Protein AF-S4PTJ9-F1 (afdb_monomer_lite)

pLDDT: mean 80.61, std 10.92, range [49.22, 96.06]

Secondary structure (DSSP, 8-state):
-TT--S-GGGHHHHHHHHHHHHHHHHHHHHHHHHHSPPPGGGS-SS--GGGHHHHHHHHHHHT--HHHHHHHHHHSS-GGGTSSTT-HHHHHHHHHHHHHHHHHHHHHHHHGGG-

InterPro domains:
  IPR013057 Amino acid transporter, transmembrane domain [PF01490] (1-115)

Sequence (115 aa):
PLTQITKLKYLVPFSALANFVWLTSICISIYYCLRDPPPASSRNYATSISGLPTFISTSLFAMEGIGVVMPIENEMTKPHQFLGCPGVLNIAMSAVVALYAFVGFCGYLSFGENV

Foldseek 3Di:
DVPDDPCCVVVVVVVVVVVVVVVVVLVVLLVVLPVDFDPPVVADPDDDPVCVVVVVVVVVVQLPDVVVLVVVLVPDPCSVQCPDVVRPVVVVSVVVVVSCVSSVVSVCRRCNPPD

Organism: NCBI:txid116150

Radius of gyration: 18.74 Å; chains: 1; bounding box: 46×39×46 Å

Structure (mmCIF, N/CA/C/O backbone):
data_AF-S4PTJ9-F1
#
_entry.id   AF-S4PTJ9-F1
#
loop_
_ato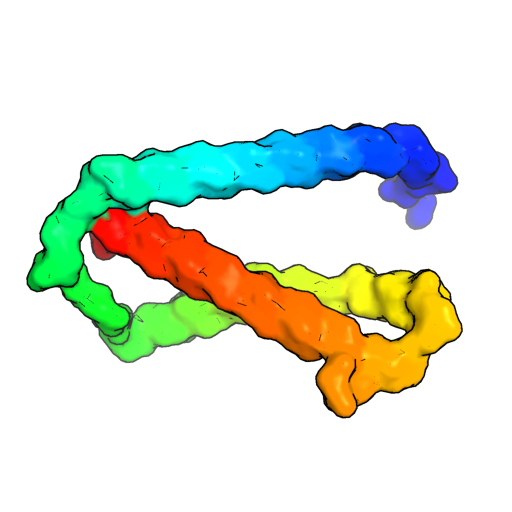m_site.group_PDB
_atom_site.id
_atom_site.type_symbol
_atom_site.label_atom_id
_atom_site.label_alt_id
_atom_site.label_comp_id
_atom_site.label_asym_id
_atom_site.label_entity_id
_atom_site.label_seq_id
_atom_site.pdbx_PDB_ins_code
_atom_site.Cartn_x
_atom_site.Cartn_y
_atom_site.Cartn_z
_atom_site.occupancy
_atom_site.B_iso_or_equiv
_atom_site.auth_seq_id
_atom_site.auth_comp_id
_atom_site.auth_asym_id
_atom_site.auth_atom_id
_atom_site.pdbx_PDB_model_num
ATOM 1 N N . PRO A 1 1 ? -11.268 25.504 19.557 1.00 49.22 1 PRO A N 1
ATOM 2 C CA . PRO A 1 1 ? -12.361 24.503 19.434 1.00 49.22 1 PRO A CA 1
ATOM 3 C C . PRO A 1 1 ? -13.520 24.883 18.470 1.00 49.22 1 PRO A C 1
ATOM 5 O O . PRO A 1 1 ? -14.562 24.244 18.517 1.00 49.22 1 PRO A O 1
ATOM 8 N N . LEU A 1 2 ? -13.350 25.863 17.564 1.00 51.19 2 LEU A N 1
ATOM 9 C CA . LEU A 1 2 ? -14.415 26.376 16.673 1.00 51.19 2 LEU A CA 1
ATOM 10 C C . LEU A 1 2 ? -14.545 25.654 15.313 1.00 51.19 2 LEU A C 1
ATOM 12 O O . LEU A 1 2 ? -15.415 25.998 14.523 1.00 51.19 2 LEU A O 1
ATOM 16 N N . THR A 1 3 ? -13.718 24.644 15.038 1.00 57.06 3 THR A N 1
ATOM 17 C CA . THR A 1 3 ? -13.687 23.905 13.758 1.00 57.06 3 THR A CA 1
ATOM 18 C C . THR A 1 3 ? -13.806 22.391 13.942 1.00 57.06 3 THR A C 1
ATOM 20 O O . THR A 1 3 ? -13.336 21.621 13.112 1.00 57.06 3 THR A O 1
ATOM 23 N N . GLN A 1 4 ? -14.424 21.927 15.030 1.00 65.38 4 GLN A N 1
ATOM 24 C CA . GLN A 1 4 ? -14.670 20.499 15.229 1.00 65.38 4 GLN A CA 1
ATOM 25 C C . GLN A 1 4 ? -16.135 20.199 14.911 1.00 65.38 4 GLN A C 1
ATOM 27 O O . GLN A 1 4 ? -17.041 20.654 15.607 1.00 65.38 4 GLN A O 1
ATOM 32 N N . ILE A 1 5 ? -16.371 19.466 13.821 1.00 63.09 5 ILE A N 1
ATOM 33 C CA . ILE A 1 5 ? -17.712 19.042 13.405 1.00 63.09 5 ILE A CA 1
ATOM 34 C C . ILE A 1 5 ? -18.299 18.162 14.518 1.00 63.09 5 ILE A C 1
ATOM 36 O O . ILE A 1 5 ? -17.853 17.042 14.746 1.00 63.09 5 ILE A O 1
ATOM 40 N N . THR A 1 6 ? -19.311 18.668 15.222 1.00 62.84 6 THR A N 1
ATOM 41 C CA . THR A 1 6 ? -19.924 18.011 16.394 1.00 62.84 6 THR A CA 1
ATOM 42 C C . THR A 1 6 ? -20.927 16.913 16.025 1.00 62.84 6 THR A C 1
ATOM 44 O O . THR A 1 6 ? -21.331 16.120 16.876 1.00 62.84 6 THR A O 1
ATOM 47 N N . LYS A 1 7 ? -21.342 16.835 14.754 1.00 61.53 7 LYS A N 1
ATOM 48 C CA . LYS A 1 7 ? -22.293 15.838 14.237 1.00 61.53 7 LYS A CA 1
ATOM 49 C C . LYS A 1 7 ? -21.650 14.965 13.157 1.00 61.53 7 LYS A C 1
ATOM 51 O O . LYS A 1 7 ? -21.999 15.041 11.985 1.00 61.53 7 LYS A O 1
ATOM 56 N N . LEU A 1 8 ? -20.755 14.074 13.582 1.00 67.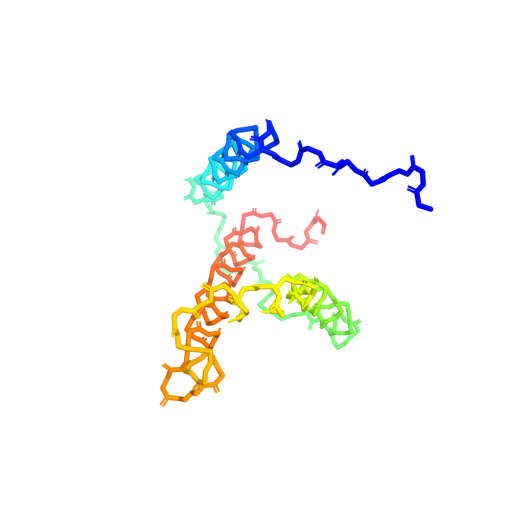19 8 LEU A N 1
ATOM 57 C CA . LEU A 1 8 ? -20.102 13.068 12.727 1.00 67.19 8 LEU A CA 1
ATOM 58 C C . LEU A 1 8 ? -21.082 12.078 12.069 1.00 67.19 8 LEU A C 1
ATOM 60 O O . LEU A 1 8 ? -20.759 11.488 11.046 1.00 67.19 8 LEU A O 1
ATOM 64 N N . LYS A 1 9 ? -22.305 11.920 12.601 1.00 68.88 9 LYS A N 1
ATOM 65 C CA . LYS A 1 9 ? -23.288 10.936 12.108 1.00 68.88 9 LYS A CA 1
ATOM 66 C C . LYS A 1 9 ? -23.683 11.136 10.637 1.00 68.88 9 LYS A C 1
ATOM 68 O O . LYS A 1 9 ? -23.917 10.154 9.944 1.00 68.88 9 LYS A O 1
ATOM 73 N N . TYR A 1 10 ? -23.719 12.378 10.151 1.00 76.38 10 TYR A N 1
ATOM 74 C CA . TYR A 1 10 ? -23.994 12.668 8.735 1.00 76.38 10 TYR A CA 1
ATOM 75 C C . TYR A 1 10 ? -22.772 12.452 7.830 1.00 76.38 10 TYR A C 1
ATOM 77 O O . TYR A 1 10 ? -22.932 12.238 6.633 1.00 76.38 10 TYR A O 1
ATOM 85 N N . LEU A 1 11 ? -21.561 12.458 8.396 1.00 80.31 11 LEU A N 1
ATOM 86 C CA . LEU A 1 11 ? -20.321 12.217 7.659 1.00 80.31 11 LEU A CA 1
ATOM 87 C C . LEU A 1 11 ? -20.052 10.724 7.452 1.00 80.31 11 LEU A C 1
ATOM 89 O O . LEU A 1 11 ? -19.357 10.379 6.508 1.00 80.31 11 LEU A O 1
ATOM 93 N N . VAL A 1 12 ? -20.615 9.837 8.280 1.00 84.75 12 VAL A N 1
ATOM 94 C CA . VAL A 1 12 ? -20.436 8.378 8.150 1.00 84.75 12 VAL A CA 1
ATOM 95 C C . VAL A 1 12 ? -20.836 7.842 6.764 1.00 84.75 12 VAL A C 1
ATOM 97 O O . VAL A 1 12 ? -19.987 7.218 6.127 1.00 84.75 12 VAL A O 1
ATOM 100 N N . PRO A 1 13 ? -22.057 8.078 6.234 1.00 87.00 13 PRO A N 1
ATOM 101 C CA . PRO A 1 13 ? -22.428 7.565 4.911 1.00 87.00 13 PRO A CA 1
ATOM 102 C C . PRO A 1 13 ? -21.608 8.204 3.782 1.00 87.00 13 PRO A C 1
ATOM 104 O O . PRO A 1 13 ? -21.269 7.535 2.808 1.00 87.00 13 PRO A O 1
ATOM 107 N N . PHE A 1 14 ? -21.237 9.478 3.930 1.00 90.12 14 PHE A N 1
ATOM 108 C CA . PHE A 1 14 ? -20.374 10.170 2.973 1.00 90.12 14 PHE A CA 1
ATOM 109 C C . PHE A 1 14 ? -18.947 9.599 2.970 1.00 90.12 14 PHE A C 1
ATOM 111 O O . PHE A 1 14 ? -18.378 9.357 1.911 1.00 90.12 14 PHE A O 1
ATOM 118 N N . SER A 1 15 ? -18.387 9.318 4.148 1.00 88.88 15 SER A N 1
ATOM 119 C CA . SER A 1 15 ? -17.078 8.683 4.310 1.00 88.88 15 SER A CA 1
ATOM 120 C C . SER A 1 15 ? -17.077 7.258 3.765 1.00 88.88 15 SER A C 1
ATOM 122 O O . SER A 1 15 ? -16.136 6.875 3.075 1.00 88.88 15 SER A O 1
ATOM 124 N N . ALA A 1 16 ? -18.141 6.485 4.001 1.00 90.12 16 ALA A N 1
ATOM 125 C CA . ALA A 1 16 ? -18.287 5.160 3.409 1.00 90.12 16 ALA A CA 1
ATOM 126 C C . ALA A 1 16 ? -18.251 5.238 1.874 1.00 90.12 16 ALA A C 1
ATOM 128 O O . ALA A 1 16 ? -17.465 4.528 1.248 1.00 90.12 16 ALA A O 1
ATOM 129 N N . LEU A 1 17 ? -19.020 6.153 1.271 1.00 94.62 17 LEU A N 1
ATOM 130 C CA . LEU A 1 17 ? -19.001 6.376 -0.177 1.00 94.62 17 LEU A CA 1
ATOM 131 C C . LEU A 1 17 ? -17.609 6.791 -0.679 1.00 94.62 17 LEU A C 1
ATOM 133 O O . LEU A 1 17 ? -17.126 6.236 -1.663 1.00 94.62 17 LEU A O 1
ATOM 137 N N . ALA A 1 18 ? -16.947 7.724 0.006 1.00 92.75 18 ALA A N 1
ATOM 138 C CA . ALA A 1 18 ? -15.602 8.165 -0.351 1.00 92.75 18 ALA A CA 1
ATOM 139 C C . ALA A 1 18 ? -14.592 7.005 -0.321 1.00 92.75 18 ALA A C 1
ATOM 141 O O . ALA A 1 18 ? -13.814 6.851 -1.261 1.00 92.75 18 ALA A O 1
ATOM 142 N N . ASN A 1 19 ? -14.655 6.144 0.700 1.00 92.31 19 ASN A N 1
ATOM 143 C CA . ASN A 1 19 ? -13.816 4.948 0.793 1.00 92.31 19 ASN A CA 1
ATOM 144 C C . ASN A 1 19 ? -14.092 3.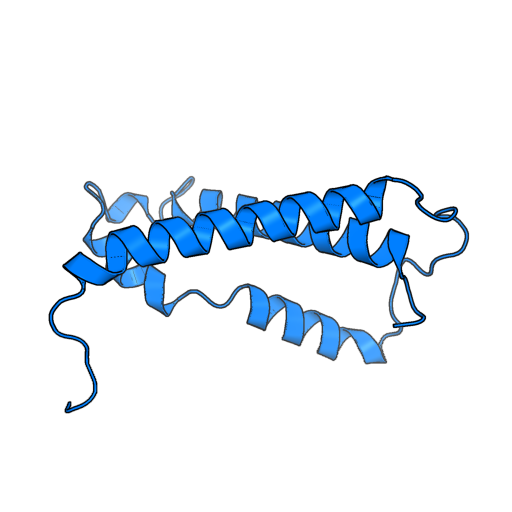957 -0.351 1.00 92.31 19 ASN A C 1
ATOM 146 O O . ASN A 1 19 ? -13.151 3.393 -0.902 1.00 92.31 19 ASN A O 1
ATOM 150 N N . PHE A 1 20 ? -15.352 3.779 -0.764 1.00 95.25 20 PHE A N 1
ATOM 151 C CA . PHE A 1 20 ? -15.693 2.947 -1.927 1.00 95.25 20 PHE A CA 1
ATOM 152 C C . PHE A 1 20 ? -15.125 3.502 -3.236 1.00 95.25 20 PHE A C 1
ATOM 154 O O . PHE A 1 20 ? -14.562 2.750 -4.036 1.00 95.25 20 PHE A O 1
ATOM 161 N N . VAL A 1 21 ? -15.250 4.812 -3.461 1.00 96.06 21 VAL A N 1
ATOM 162 C CA . VAL A 1 21 ? -14.690 5.476 -4.648 1.00 96.06 21 VAL A CA 1
ATOM 163 C C . VAL A 1 21 ? -13.164 5.368 -4.649 1.00 96.06 21 VAL A C 1
ATOM 165 O O . VAL A 1 21 ? -12.574 5.030 -5.674 1.00 96.06 21 VAL A O 1
ATOM 168 N N . TRP A 1 22 ? -12.526 5.583 -3.497 1.00 94.12 22 TRP A N 1
ATOM 169 C CA . TRP A 1 22 ? -11.081 5.438 -3.332 1.00 94.12 22 TRP A CA 1
ATOM 170 C C . TRP A 1 22 ? -10.606 4.008 -3.619 1.00 94.12 22 TRP A C 1
ATOM 172 O O . TRP A 1 22 ? -9.685 3.817 -4.413 1.00 94.12 22 TRP A O 1
ATOM 182 N N . LEU A 1 23 ? -11.286 2.998 -3.067 1.00 92.44 23 LEU A N 1
ATOM 183 C CA . LEU A 1 23 ? -10.970 1.592 -3.324 1.00 92.44 23 LEU A CA 1
ATOM 184 C C . LEU A 1 23 ? -11.125 1.246 -4.812 1.00 92.44 23 LEU A C 1
ATOM 186 O O . LEU A 1 23 ? -10.253 0.610 -5.399 1.00 92.44 23 LEU A O 1
ATOM 190 N N . THR A 1 24 ? -12.199 1.725 -5.445 1.00 94.69 24 THR A N 1
ATOM 191 C CA . THR A 1 24 ? -12.443 1.528 -6.882 1.00 94.69 24 THR A CA 1
ATOM 192 C C . THR A 1 24 ? -11.334 2.159 -7.728 1.00 94.69 24 THR A C 1
ATOM 194 O O . THR A 1 24 ? -10.858 1.539 -8.677 1.00 94.69 24 THR A O 1
ATOM 197 N N . SER A 1 25 ? -10.874 3.359 -7.362 1.00 93.56 25 SER A N 1
ATOM 198 C CA . SER A 1 25 ? -9.752 4.037 -8.025 1.00 93.56 25 SER A CA 1
ATOM 199 C C . SER A 1 25 ? -8.462 3.210 -7.966 1.00 93.56 25 SER A C 1
ATOM 201 O O . SER A 1 25 ? -7.778 3.047 -8.981 1.00 93.56 25 SER A O 1
ATOM 203 N N . ILE A 1 26 ? -8.163 2.614 -6.806 1.00 91.50 26 ILE A N 1
ATOM 204 C CA . ILE A 1 26 ? -7.009 1.719 -6.644 1.00 91.50 26 ILE A CA 1
ATOM 205 C C . ILE A 1 26 ? -7.152 0.493 -7.547 1.00 91.50 26 ILE A C 1
ATOM 207 O O . ILE A 1 26 ? -6.217 0.165 -8.275 1.00 91.50 26 ILE A O 1
ATOM 211 N N . CYS A 1 27 ? -8.320 -0.153 -7.561 1.00 91.31 27 CYS A N 1
ATOM 212 C CA . CYS A 1 27 ? -8.564 -1.317 -8.414 1.00 91.31 27 CYS A CA 1
ATOM 213 C C . CYS A 1 27 ? -8.379 -0.994 -9.904 1.00 91.31 27 CYS A C 1
ATOM 215 O O . CYS A 1 27 ? -7.733 -1.760 -10.618 1.00 91.31 27 CYS A O 1
ATOM 217 N N . ILE A 1 28 ? -8.895 0.148 -10.368 1.00 92.12 28 ILE A N 1
ATOM 218 C CA . ILE A 1 28 ? -8.734 0.597 -11.758 1.00 92.12 28 ILE A CA 1
ATOM 219 C C . ILE A 1 28 ? -7.260 0.895 -12.070 1.00 92.12 28 ILE A C 1
ATOM 221 O O . ILE A 1 28 ? -6.767 0.493 -13.123 1.00 92.12 28 ILE A O 1
ATOM 225 N N . SER A 1 29 ? -6.540 1.554 -11.160 1.00 90.25 29 SER A N 1
ATOM 226 C CA . SER A 1 29 ? -5.112 1.860 -11.338 1.00 90.25 29 SER A CA 1
ATOM 227 C C . SER A 1 29 ? -4.283 0.582 -11.472 1.00 90.25 29 SER A C 1
ATOM 229 O O . SER A 1 29 ? -3.502 0.445 -12.409 1.00 90.25 29 SER A O 1
ATOM 231 N N . ILE A 1 30 ? -4.515 -0.394 -10.588 1.00 88.88 30 ILE A N 1
ATOM 232 C CA . ILE A 1 30 ? -3.869 -1.711 -10.657 1.00 88.88 30 ILE A CA 1
ATOM 233 C C . ILE A 1 30 ? -4.230 -2.421 -11.967 1.00 88.88 30 ILE A C 1
ATOM 235 O O . ILE A 1 30 ? -3.353 -3.001 -12.602 1.00 88.88 30 ILE A O 1
ATOM 239 N N . TYR A 1 31 ? -5.494 -2.361 -12.396 1.00 89.19 31 TYR A N 1
ATOM 240 C CA . TYR A 1 31 ? -5.932 -2.964 -13.655 1.00 89.19 31 TYR A CA 1
ATOM 241 C C . TYR A 1 31 ? -5.157 -2.408 -14.856 1.00 89.19 31 TYR A C 1
ATOM 243 O O . TYR A 1 31 ? -4.681 -3.185 -15.680 1.00 89.19 31 TYR A O 1
ATOM 251 N N . TYR A 1 32 ? -4.973 -1.087 -14.939 1.00 86.06 32 TYR A N 1
ATOM 252 C CA . TYR A 1 32 ? -4.163 -0.483 -16.001 1.00 86.06 32 TYR A CA 1
ATOM 253 C C . TYR A 1 32 ? -2.683 -0.857 -15.897 1.00 86.06 32 TYR A C 1
ATOM 255 O O . TYR A 1 32 ? -2.070 -1.139 -16.923 1.00 86.06 32 TYR A O 1
ATOM 263 N N . CYS A 1 33 ? -2.129 -0.931 -14.684 1.00 83.88 33 CYS A N 1
ATOM 264 C CA . CYS A 1 33 ? -0.749 -1.372 -14.473 1.00 83.88 33 CYS A CA 1
ATOM 265 C C . CYS A 1 33 ? -0.507 -2.823 -14.935 1.00 83.88 33 CYS A C 1
ATOM 267 O O . CYS A 1 33 ? 0.545 -3.150 -15.475 1.00 83.88 33 CYS A O 1
ATOM 269 N N . LEU A 1 34 ? -1.479 -3.716 -14.739 1.00 81.69 34 LEU A N 1
ATOM 270 C CA . LEU A 1 34 ? -1.334 -5.138 -15.074 1.00 81.69 34 LEU A CA 1
ATOM 271 C C . LEU A 1 34 ? -1.700 -5.485 -16.525 1.00 81.69 34 LEU A C 1
ATOM 273 O O . LEU A 1 34 ? -1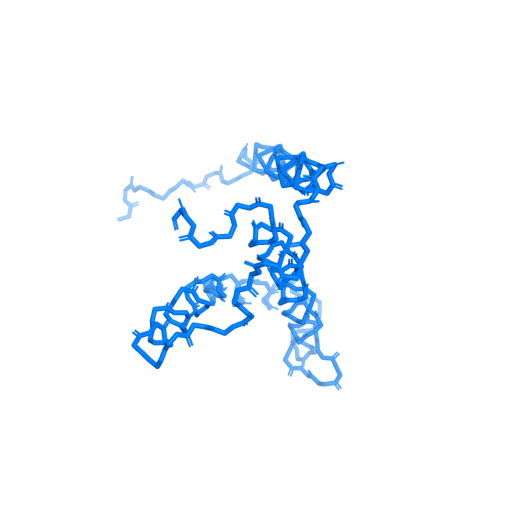.461 -6.615 -16.947 1.00 81.69 34 LEU A O 1
ATOM 277 N N . ARG A 1 35 ? -2.296 -4.555 -17.281 1.00 80.44 35 ARG A N 1
ATOM 278 C CA . ARG A 1 35 ? -2.830 -4.825 -18.624 1.00 80.44 35 ARG A CA 1
ATOM 279 C C . ARG A 1 35 ? -1.748 -4.950 -19.699 1.00 80.44 35 ARG A C 1
ATOM 281 O O . ARG A 1 35 ? -1.837 -5.859 -20.515 1.00 80.44 35 ARG A O 1
ATOM 288 N N . ASP A 1 36 ? -0.740 -4.080 -19.675 1.00 70.50 36 ASP A N 1
ATOM 289 C CA . ASP A 1 36 ? 0.370 -4.069 -20.640 1.00 70.50 36 ASP A CA 1
ATOM 290 C C . ASP A 1 36 ? 1.713 -3.798 -19.926 1.00 70.50 36 ASP A C 1
ATOM 292 O O . ASP A 1 36 ? 2.316 -2.735 -20.108 1.00 70.50 36 ASP A O 1
ATOM 296 N N . PRO A 1 37 ? 2.193 -4.715 -19.060 1.00 67.75 37 PRO A N 1
ATOM 297 C CA . PRO A 1 37 ? 3.445 -4.501 -18.348 1.00 67.75 37 PRO A CA 1
ATOM 298 C C . PRO A 1 37 ? 4.634 -4.577 -19.326 1.00 67.75 37 PRO A C 1
ATOM 300 O O . PRO A 1 37 ? 4.767 -5.568 -20.053 1.00 67.75 37 PRO A O 1
ATOM 303 N N . PRO A 1 38 ? 5.536 -3.576 -19.354 1.00 68.00 38 PRO A N 1
ATOM 304 C CA . PRO A 1 38 ? 6.779 -3.685 -20.108 1.00 68.00 38 PRO A CA 1
ATOM 305 C C . PRO A 1 38 ? 7.650 -4.820 -19.532 1.00 68.00 38 PRO A C 1
ATOM 307 O O . PRO A 1 38 ? 7.508 -5.186 -18.361 1.00 68.00 38 PRO A O 1
ATOM 310 N N . PRO A 1 39 ? 8.563 -5.406 -20.328 1.00 65.94 39 PRO A N 1
ATOM 311 C CA . PRO A 1 39 ? 9.383 -6.531 -19.889 1.00 65.94 39 PRO A CA 1
ATOM 312 C C . PRO A 1 39 ? 10.174 -6.195 -18.614 1.00 65.94 39 PRO A C 1
ATOM 314 O O . PRO A 1 39 ? 11.000 -5.284 -18.593 1.00 65.94 39 PRO A O 1
ATOM 317 N N . ALA A 1 40 ? 9.955 -6.979 -17.551 1.00 62.16 40 ALA A N 1
ATOM 318 C CA . ALA A 1 40 ? 10.571 -6.790 -16.230 1.00 62.16 40 ALA A CA 1
ATOM 319 C C . ALA A 1 40 ? 12.115 -6.826 -16.252 1.00 62.16 40 ALA A C 1
ATOM 321 O O . ALA A 1 40 ? 12.775 -6.356 -15.330 1.00 62.16 40 ALA A O 1
ATOM 322 N N . SER A 1 41 ? 12.714 -7.355 -17.319 1.00 60.50 41 SER A N 1
ATOM 323 C CA . SER A 1 41 ? 14.162 -7.438 -17.517 1.00 60.50 41 SER A CA 1
ATOM 324 C C . SER A 1 41 ? 14.853 -6.093 -17.775 1.00 60.50 41 SER A C 1
ATOM 326 O O . SER A 1 41 ? 16.079 -6.057 -17.761 1.00 60.50 41 SER A O 1
ATOM 328 N N . SER A 1 42 ? 14.119 -4.998 -18.015 1.00 60.03 42 SER A N 1
ATOM 329 C CA . SER A 1 42 ? 14.703 -3.668 -18.273 1.00 60.03 42 SER A CA 1
ATOM 330 C C . SER A 1 42 ? 14.652 -2.706 -17.078 1.00 60.03 42 SER A C 1
ATOM 332 O O . SER A 1 42 ? 14.876 -1.509 -17.263 1.00 60.03 42 SER A O 1
ATOM 334 N N . ARG A 1 43 ? 14.288 -3.173 -15.877 1.00 66.88 43 ARG A N 1
ATOM 335 C CA . ARG A 1 43 ? 14.094 -2.320 -14.692 1.00 66.88 43 ARG A CA 1
ATOM 336 C C . ARG A 1 43 ? 15.135 -2.612 -13.611 1.00 66.88 43 ARG A C 1
ATOM 338 O O . ARG A 1 43 ? 15.440 -3.771 -13.336 1.00 66.88 43 ARG A O 1
ATOM 345 N N . ASN A 1 44 ? 15.651 -1.563 -12.975 1.00 67.31 44 ASN A N 1
ATOM 346 C CA . ASN A 1 44 ? 16.565 -1.691 -11.844 1.00 67.31 44 ASN A CA 1
ATOM 347 C C . ASN A 1 44 ? 15.780 -2.034 -10.573 1.00 67.31 44 ASN A C 1
ATOM 349 O O . ASN A 1 44 ? 15.083 -1.207 -10.000 1.00 67.31 44 ASN A O 1
ATOM 353 N N . TYR A 1 45 ? 15.920 -3.262 -10.084 1.00 66.75 45 TYR A N 1
ATOM 354 C CA . TYR A 1 45 ? 15.216 -3.720 -8.879 1.00 66.75 45 TYR A CA 1
ATOM 355 C C . TYR A 1 45 ? 15.645 -3.010 -7.584 1.00 66.75 45 TYR A C 1
ATOM 357 O O . TYR A 1 45 ? 14.992 -3.174 -6.555 1.00 66.75 45 TYR A O 1
ATOM 365 N N . ALA A 1 46 ? 16.739 -2.243 -7.612 1.00 65.44 46 ALA A N 1
ATOM 366 C CA . ALA A 1 46 ? 17.275 -1.547 -6.452 1.00 65.44 46 ALA A CA 1
ATOM 367 C C . ALA A 1 46 ? 17.644 -0.101 -6.793 1.00 65.44 46 ALA A C 1
ATOM 369 O O . ALA A 1 46 ? 18.339 0.165 -7.772 1.00 65.44 46 ALA A O 1
ATOM 370 N N . THR A 1 47 ? 17.220 0.824 -5.930 1.00 66.56 47 THR A N 1
ATOM 371 C CA . THR A 1 47 ? 17.703 2.206 -5.952 1.00 66.56 47 THR A CA 1
ATOM 372 C C . THR A 1 47 ? 19.166 2.277 -5.507 1.00 66.56 47 THR A C 1
ATOM 374 O O . THR A 1 47 ? 19.631 1.467 -4.703 1.00 66.56 47 THR A O 1
ATOM 377 N N . SER A 1 48 ? 19.887 3.300 -5.971 1.00 74.31 48 SER A N 1
ATOM 378 C CA . SER A 1 48 ? 21.206 3.652 -5.434 1.00 74.31 48 SER A CA 1
ATOM 379 C C . SER A 1 48 ? 21.117 4.019 -3.943 1.00 74.31 48 SER A C 1
ATOM 381 O O . SER A 1 48 ? 20.056 4.432 -3.466 1.00 74.31 48 SER A O 1
ATOM 383 N N . ILE A 1 49 ? 22.234 3.922 -3.207 1.00 76.38 49 ILE A N 1
ATOM 384 C CA . ILE A 1 49 ? 22.333 4.203 -1.756 1.00 76.38 49 ILE A CA 1
ATOM 385 C C . ILE A 1 49 ? 21.732 5.572 -1.391 1.00 76.38 49 ILE A C 1
ATOM 387 O O . ILE A 1 49 ? 21.113 5.721 -0.340 1.00 76.38 49 ILE A O 1
ATOM 391 N N . SER A 1 50 ? 21.839 6.555 -2.289 1.00 78.94 50 SER A N 1
ATOM 392 C CA . SER A 1 50 ? 21.267 7.893 -2.101 1.00 78.94 50 SER A CA 1
ATOM 393 C C . SER A 1 50 ? 19.730 7.938 -2.097 1.00 78.94 50 SER A C 1
ATOM 395 O O . SER A 1 50 ? 19.173 8.912 -1.601 1.00 78.94 50 SER A O 1
ATOM 397 N N . GLY A 1 51 ? 19.036 6.935 -2.645 1.00 80.12 51 GLY A N 1
ATOM 398 C CA . GLY A 1 51 ? 17.567 6.865 -2.678 1.00 80.12 51 GLY A CA 1
ATOM 399 C C . GLY A 1 51 ? 16.947 6.104 -1.502 1.00 80.12 51 GLY A C 1
ATOM 400 O O . GLY A 1 51 ? 15.734 6.167 -1.301 1.00 80.12 51 GLY A O 1
ATOM 401 N N . LEU A 1 52 ? 17.765 5.428 -0.684 1.00 85.44 52 LEU A N 1
ATOM 402 C CA . LEU A 1 52 ? 17.299 4.727 0.518 1.00 85.44 52 LEU A CA 1
ATOM 403 C C . LEU A 1 52 ? 16.616 5.658 1.537 1.00 85.44 52 LEU A C 1
ATOM 405 O O . LEU A 1 52 ? 15.552 5.281 2.032 1.00 85.44 52 LEU A O 1
ATOM 409 N N . PRO A 1 53 ? 17.138 6.867 1.841 1.00 89.94 53 PRO A N 1
ATOM 410 C CA . PRO A 1 53 ? 16.473 7.779 2.772 1.00 89.94 53 PRO A CA 1
ATOM 411 C C . PRO A 1 53 ? 15.069 8.176 2.303 1.00 89.94 53 PRO A C 1
ATOM 413 O O . PRO A 1 53 ? 14.134 8.186 3.102 1.00 89.94 53 PRO A O 1
ATOM 416 N N . THR A 1 54 ? 14.904 8.440 1.004 1.00 87.00 54 THR A N 1
ATOM 417 C CA . THR A 1 54 ? 13.611 8.790 0.403 1.00 87.00 54 THR A CA 1
ATOM 418 C C . THR A 1 54 ? 12.635 7.625 0.496 1.00 87.00 54 THR A C 1
ATOM 420 O O . THR A 1 54 ? 11.519 7.801 0.975 1.00 87.00 54 THR A O 1
ATOM 423 N N . PHE A 1 55 ? 13.071 6.416 0.129 1.00 85.44 55 PHE A N 1
ATOM 424 C CA . PHE A 1 55 ? 12.243 5.216 0.232 1.00 85.44 55 PHE A CA 1
ATOM 425 C C . PHE A 1 55 ? 11.759 4.963 1.667 1.00 85.44 55 PHE A C 1
ATOM 427 O O . PHE A 1 55 ? 10.570 4.715 1.887 1.00 85.44 55 PHE A O 1
ATOM 434 N N . ILE A 1 56 ? 12.659 5.063 2.650 1.00 88.94 56 ILE A N 1
ATOM 435 C CA . ILE A 1 56 ? 12.324 4.860 4.065 1.00 88.94 56 ILE A CA 1
ATOM 436 C C . ILE A 1 56 ? 11.353 5.944 4.545 1.00 88.94 56 ILE A C 1
ATOM 438 O O . ILE A 1 56 ? 10.350 5.620 5.178 1.00 88.94 56 ILE A O 1
ATOM 442 N N . SER A 1 57 ? 11.605 7.214 4.215 1.00 90.81 57 SER A N 1
ATOM 443 C CA . SER A 1 57 ? 10.738 8.329 4.613 1.00 90.81 57 SER A CA 1
ATOM 444 C C . SER A 1 57 ? 9.325 8.192 4.042 1.00 90.81 57 SER A C 1
ATOM 446 O O . SER A 1 57 ? 8.356 8.301 4.793 1.00 90.81 57 SER A O 1
ATOM 448 N N . THR A 1 58 ? 9.192 7.886 2.749 1.00 89.19 58 THR A N 1
ATOM 449 C CA . THR A 1 58 ? 7.886 7.691 2.106 1.00 89.19 58 THR A CA 1
ATOM 450 C C . THR A 1 58 ? 7.157 6.472 2.665 1.00 89.19 58 THR A C 1
ATOM 452 O O . THR A 1 58 ? 5.959 6.547 2.928 1.00 89.19 58 THR A O 1
ATOM 455 N N . SER A 1 59 ? 7.870 5.368 2.901 1.00 88.56 59 SER A N 1
ATOM 456 C CA . SER A 1 59 ? 7.275 4.154 3.469 1.00 88.56 59 SER A CA 1
ATOM 457 C C . SER A 1 59 ? 6.765 4.384 4.894 1.00 88.56 59 SER A C 1
ATOM 459 O O . SER A 1 59 ? 5.655 3.974 5.218 1.00 88.56 59 SER A O 1
ATOM 461 N N . LEU A 1 60 ? 7.538 5.081 5.734 1.00 88.94 60 LEU A N 1
ATOM 462 C CA . LEU A 1 60 ? 7.122 5.437 7.094 1.00 88.94 60 LEU A CA 1
ATOM 463 C C . LEU A 1 60 ? 5.925 6.391 7.092 1.00 88.94 60 LEU A C 1
ATOM 465 O O . LEU A 1 60 ? 4.994 6.193 7.867 1.00 88.94 60 LEU A O 1
ATOM 469 N N . PHE A 1 61 ? 5.921 7.386 6.200 1.00 85.94 61 PHE A N 1
ATOM 470 C CA . PHE A 1 61 ? 4.794 8.307 6.046 1.00 85.94 61 PHE A CA 1
ATOM 471 C C . PHE A 1 61 ? 3.516 7.585 5.598 1.00 85.94 61 PHE A C 1
ATOM 473 O O . PHE A 1 61 ? 2.437 7.859 6.112 1.00 85.94 61 PHE A O 1
ATOM 480 N N . ALA A 1 62 ? 3.624 6.618 4.685 1.00 86.31 62 ALA A N 1
ATOM 481 C CA . ALA A 1 62 ? 2.473 5.843 4.225 1.00 86.31 62 ALA A CA 1
ATOM 482 C C . ALA A 1 62 ? 1.868 4.952 5.329 1.00 86.31 62 ALA A C 1
ATOM 484 O O . ALA A 1 62 ? 0.676 4.649 5.285 1.00 86.31 62 ALA A O 1
ATOM 485 N N . MET A 1 63 ? 2.675 4.532 6.309 1.00 82.44 63 MET A N 1
ATOM 486 C CA . MET A 1 63 ? 2.243 3.713 7.451 1.00 82.44 63 MET A CA 1
ATOM 487 C C . MET A 1 63 ? 1.727 4.540 8.642 1.00 82.44 63 MET A C 1
ATOM 489 O O . MET A 1 63 ? 1.413 3.973 9.690 1.00 82.44 63 MET A O 1
ATOM 493 N N . GLU A 1 64 ? 1.644 5.864 8.516 1.00 78.50 64 GLU A N 1
ATOM 494 C CA . GLU A 1 64 ? 1.192 6.741 9.595 1.00 78.50 64 GLU A CA 1
ATOM 495 C C . GLU A 1 64 ? -0.312 6.532 9.850 1.00 78.50 64 GLU A C 1
ATOM 497 O O . GLU A 1 64 ? -1.161 6.763 8.992 1.00 78.50 64 GLU A O 1
ATOM 502 N N . GLY A 1 65 ? -0.645 6.016 11.035 1.00 70.50 65 GLY A N 1
ATOM 503 C CA . GLY A 1 65 ? -2.023 5.696 11.423 1.00 70.50 65 GLY A CA 1
ATOM 504 C C . GLY A 1 65 ? -2.255 5.723 12.931 1.00 70.50 65 GLY A C 1
ATOM 505 O O . GLY A 1 65 ? -3.317 5.328 13.403 1.00 70.50 65 GLY A O 1
ATOM 506 N N . ILE A 1 66 ? -1.289 6.196 13.724 1.00 71.50 66 ILE A N 1
ATOM 507 C CA . ILE A 1 66 ? -1.358 6.107 15.189 1.00 71.50 66 ILE A CA 1
ATOM 508 C C . ILE A 1 66 ? -2.542 6.887 15.776 1.00 71.50 66 ILE A C 1
ATOM 510 O O . ILE A 1 66 ? -3.112 6.485 16.790 1.00 71.50 66 ILE A O 1
ATOM 514 N N . GLY A 1 67 ? -2.984 7.943 15.085 1.00 77.25 67 GLY A N 1
ATOM 515 C CA . GLY A 1 67 ? -4.159 8.726 15.465 1.00 77.25 67 GLY A CA 1
ATOM 516 C C . GLY A 1 67 ? -5.469 7.930 15.480 1.00 77.25 67 GLY A C 1
ATOM 517 O O . GLY A 1 67 ? -6.391 8.310 16.200 1.00 77.25 67 GLY A O 1
ATOM 518 N N . VAL A 1 68 ? -5.556 6.814 14.743 1.00 81.50 68 VAL A N 1
ATOM 519 C CA . VAL A 1 68 ? -6.752 5.952 14.730 1.00 81.50 68 VAL A CA 1
ATOM 520 C C . VAL A 1 68 ? -6.638 4.743 15.657 1.00 81.50 68 VAL A C 1
ATOM 522 O O . VAL A 1 68 ? -7.651 4.137 15.989 1.00 81.50 68 VAL A O 1
ATOM 525 N N . VAL A 1 69 ? -5.436 4.422 16.137 1.00 83.75 69 VAL A N 1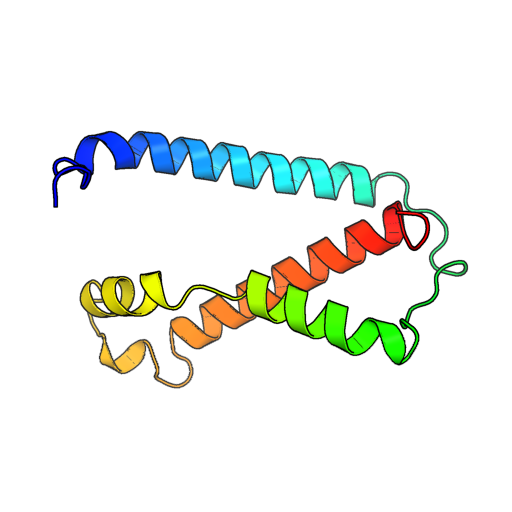
ATOM 526 C CA . VAL A 1 69 ? -5.156 3.226 16.948 1.00 83.75 69 VAL A CA 1
ATOM 527 C C . VAL A 1 69 ? -5.882 3.279 18.295 1.00 83.75 69 VAL A C 1
ATOM 529 O O . VAL A 1 69 ? -6.606 2.346 18.624 1.00 83.75 69 VAL A O 1
ATOM 532 N N . MET A 1 70 ? -5.761 4.386 19.040 1.00 84.62 70 MET A N 1
ATOM 533 C CA . MET A 1 70 ? -6.399 4.531 20.360 1.00 84.62 70 MET A CA 1
ATOM 534 C C . MET A 1 70 ? -7.940 4.519 20.304 1.00 84.62 70 MET A C 1
ATOM 536 O O . MET A 1 70 ? -8.550 3.796 21.091 1.00 84.62 70 MET A O 1
ATOM 540 N N . PRO A 1 71 ? -8.605 5.261 19.392 1.00 83.88 71 PRO A N 1
ATOM 541 C CA . PRO A 1 71 ? -10.054 5.155 19.235 1.00 83.88 71 PRO A CA 1
ATOM 542 C C . PRO A 1 71 ? -10.514 3.745 18.850 1.00 83.88 71 PRO A C 1
ATOM 544 O O . PRO A 1 71 ? -11.511 3.272 19.385 1.00 83.88 71 PRO A O 1
ATOM 547 N N . ILE A 1 72 ? -9.789 3.062 17.954 1.00 84.75 72 ILE A N 1
ATOM 548 C CA . ILE A 1 72 ? -10.127 1.694 17.536 1.00 84.75 72 ILE A CA 1
ATOM 549 C C . ILE A 1 72 ? -9.991 0.721 18.709 1.00 84.75 72 ILE A C 1
ATOM 551 O O . ILE A 1 72 ? -10.890 -0.087 18.928 1.00 84.75 72 ILE A O 1
ATOM 555 N N . GLU A 1 73 ? -8.909 0.817 19.484 1.00 84.81 73 GLU A N 1
ATOM 556 C CA . GLU A 1 73 ? -8.714 -0.004 20.680 1.00 84.81 73 GLU A CA 1
ATOM 557 C C . GLU A 1 73 ? -9.847 0.205 21.696 1.00 84.81 73 GLU A C 1
ATOM 559 O O . GLU A 1 73 ? -10.374 -0.768 22.234 1.00 84.81 73 GLU A O 1
ATOM 564 N N . ASN A 1 74 ? -10.275 1.454 21.910 1.00 86.25 74 ASN A N 1
ATOM 565 C CA . ASN A 1 74 ? -11.348 1.790 22.847 1.00 86.25 74 ASN A CA 1
ATOM 566 C C . ASN A 1 74 ? -12.735 1.269 22.413 1.00 86.25 74 ASN A C 1
ATOM 568 O O . ASN A 1 74 ? -13.571 0.980 23.265 1.00 86.25 74 ASN A O 1
ATOM 572 N N . GLU A 1 75 ? -12.983 1.128 21.109 1.00 86.75 75 GLU A N 1
ATOM 573 C CA . GLU A 1 75 ? -14.240 0.591 20.559 1.00 86.75 75 GLU A CA 1
ATOM 574 C C . GLU A 1 75 ? -14.248 -0.950 20.448 1.00 86.75 75 GLU A C 1
ATOM 576 O O . GLU A 1 75 ? -15.277 -1.557 20.137 1.00 86.75 75 GLU A O 1
ATOM 581 N N . MET A 1 76 ? -13.123 -1.628 20.706 1.00 85.81 76 MET A N 1
ATOM 582 C CA . MET A 1 76 ? -13.061 -3.090 20.671 1.00 85.81 76 MET A CA 1
ATOM 583 C C . MET A 1 76 ? -13.691 -3.728 21.911 1.00 85.81 76 MET A C 1
ATOM 585 O O . MET A 1 76 ? -13.411 -3.363 23.047 1.00 85.81 76 MET A O 1
ATOM 589 N N . THR A 1 77 ? -14.438 -4.818 21.711 1.00 85.38 77 THR A N 1
ATOM 590 C CA . THR A 1 77 ? -14.999 -5.622 22.815 1.00 85.38 77 THR A CA 1
ATOM 591 C C . THR A 1 77 ? -13.920 -6.195 23.749 1.00 85.38 77 THR A C 1
ATOM 593 O O . THR A 1 77 ? -14.189 -6.469 24.917 1.00 85.38 77 THR A O 1
ATOM 596 N N . LYS A 1 78 ? -12.698 -6.414 23.241 1.00 85.12 78 LYS A N 1
ATOM 597 C CA . LYS A 1 78 ? -11.550 -6.964 23.982 1.00 85.12 78 LYS A CA 1
ATOM 598 C C . LYS A 1 78 ? -10.262 -6.184 23.650 1.00 85.12 78 LYS A C 1
ATOM 600 O O . LYS A 1 78 ? -9.467 -6.665 22.841 1.00 85.12 78 LYS A O 1
ATOM 605 N N . PRO A 1 79 ? -10.023 -5.019 24.278 1.00 80.81 79 PRO A N 1
ATOM 606 C CA . PRO A 1 79 ? -8.892 -4.142 23.942 1.00 80.81 79 PRO A CA 1
ATOM 607 C C . PRO A 1 79 ? -7.525 -4.809 24.163 1.00 80.81 79 PRO A C 1
ATOM 609 O O . PRO A 1 79 ? -6.629 -4.677 23.341 1.00 80.81 79 PRO A O 1
ATOM 612 N N . HIS A 1 80 ? -7.385 -5.659 25.188 1.00 80.25 80 HIS A N 1
ATOM 613 C CA . HIS A 1 80 ? -6.139 -6.392 25.470 1.00 80.25 80 HIS A CA 1
ATOM 614 C C . HIS A 1 80 ? -5.667 -7.320 24.331 1.00 80.25 80 HIS A C 1
ATOM 616 O O . HIS A 1 80 ? -4.499 -7.699 24.291 1.00 80.25 80 HIS A O 1
ATOM 622 N N . GLN A 1 81 ? -6.557 -7.711 23.410 1.00 79.81 81 GLN A N 1
ATOM 623 C CA . GLN A 1 81 ? -6.211 -8.545 22.252 1.00 79.81 81 GLN A CA 1
ATOM 624 C C . GLN A 1 81 ? -5.816 -7.721 21.020 1.00 79.81 81 GLN A C 1
ATOM 626 O O . GLN A 1 81 ? -5.379 -8.292 20.022 1.00 79.81 81 GLN A O 1
ATOM 631 N N . PHE A 1 82 ? -5.948 -6.395 21.066 1.00 80.06 82 PHE A N 1
ATOM 632 C CA . PHE A 1 82 ? -5.590 -5.519 19.956 1.00 80.06 82 PHE A CA 1
ATOM 633 C C . PHE A 1 82 ? -4.077 -5.542 19.682 1.00 80.06 82 PHE A C 1
ATOM 635 O O . PHE A 1 82 ? -3.669 -5.745 18.536 1.00 80.06 82 PHE A O 1
ATOM 642 N N . LEU A 1 83 ? -3.272 -5.447 20.749 1.00 77.94 83 LEU A N 1
ATOM 643 C CA . LEU A 1 83 ? -1.801 -5.516 20.738 1.00 77.94 83 LEU A CA 1
ATOM 644 C C . LEU A 1 83 ? -1.226 -6.916 21.038 1.00 77.94 83 LEU A C 1
ATOM 646 O O . LEU A 1 83 ? -0.009 -7.079 21.054 1.00 77.94 83 LEU A O 1
ATOM 650 N N . GLY A 1 84 ? -2.067 -7.924 21.307 1.00 75.19 84 GLY A N 1
ATOM 651 C CA . GLY A 1 84 ? -1.611 -9.294 21.587 1.00 75.19 84 GLY A CA 1
ATOM 652 C C . GLY A 1 84 ? -0.914 -9.967 20.390 1.00 75.19 84 GLY A C 1
ATOM 653 O O . GLY A 1 84 ? -0.820 -9.393 19.311 1.00 75.19 84 GLY A O 1
ATOM 654 N N . CYS A 1 85 ? -0.463 -11.217 20.540 1.00 68.12 85 CYS A N 1
ATOM 655 C CA . CYS A 1 85 ? 0.056 -12.038 19.433 1.00 68.12 85 CYS A CA 1
ATOM 656 C C . CYS A 1 85 ? -0.818 -13.295 19.246 1.00 68.12 85 CYS A C 1
ATOM 658 O O . CYS A 1 85 ? -0.847 -14.111 20.169 1.00 68.12 85 CYS A O 1
ATOM 660 N N . PRO A 1 86 ? -1.496 -13.507 18.093 1.00 67.31 86 PRO A N 1
ATOM 661 C CA . PRO A 1 86 ? -1.644 -12.624 16.930 1.00 67.31 86 PRO A CA 1
ATOM 662 C C . PRO A 1 86 ? -2.788 -11.612 17.132 1.00 67.31 86 PRO A C 1
ATOM 664 O O . PRO A 1 86 ? -3.967 -11.953 17.070 1.00 67.31 86 PRO A O 1
ATOM 667 N N . GLY A 1 87 ? -2.435 -10.361 17.404 1.00 82.62 87 GLY A N 1
ATOM 668 C CA . GLY A 1 87 ? -3.376 -9.279 17.670 1.00 82.62 87 GLY A CA 1
ATOM 669 C C . GLY A 1 87 ? -3.929 -8.669 16.394 1.00 82.62 87 GLY A C 1
ATOM 670 O O . GLY A 1 87 ? -3.318 -8.743 15.322 1.00 82.62 87 GLY A O 1
ATOM 671 N N . VAL A 1 88 ? -5.094 -8.038 16.528 1.00 87.25 88 VAL A N 1
ATOM 672 C CA . VAL A 1 88 ? -5.814 -7.410 15.410 1.00 87.25 88 VAL A CA 1
ATOM 673 C C . VAL A 1 88 ? -4.940 -6.371 14.709 1.00 87.25 88 VAL A C 1
ATOM 675 O O . VAL A 1 88 ? -4.933 -6.322 13.479 1.00 87.25 88 VAL A O 1
ATOM 678 N N . LEU A 1 89 ? -4.143 -5.607 15.465 1.00 85.88 89 LEU A N 1
ATOM 679 C CA . LEU A 1 89 ? -3.242 -4.609 14.895 1.00 85.88 89 LEU A CA 1
ATOM 680 C C . LEU A 1 89 ? -2.169 -5.249 14.007 1.00 85.88 89 LEU A C 1
ATOM 682 O O . LEU A 1 89 ? -1.963 -4.798 12.886 1.00 85.88 89 LEU A O 1
ATOM 686 N N . ASN A 1 90 ? -1.509 -6.314 14.470 1.00 86.62 90 ASN A N 1
ATOM 687 C CA . ASN A 1 90 ? -0.432 -6.950 13.707 1.00 86.62 90 ASN A CA 1
ATOM 688 C C . ASN A 1 90 ? -0.955 -7.572 12.402 1.00 86.62 90 ASN A C 1
ATOM 690 O O . ASN A 1 90 ? -0.335 -7.429 11.349 1.00 86.62 90 ASN A O 1
ATOM 694 N N . ILE A 1 91 ? -2.131 -8.207 12.452 1.00 89.06 91 ILE A N 1
ATOM 695 C CA . ILE A 1 91 ? -2.778 -8.775 11.261 1.00 89.06 91 ILE A CA 1
ATOM 696 C C . ILE A 1 91 ? -3.148 -7.654 10.282 1.00 89.06 91 ILE A C 1
ATOM 698 O O . ILE A 1 91 ? -2.778 -7.726 9.110 1.00 89.06 91 ILE A O 1
ATOM 702 N N . ALA A 1 92 ? -3.806 -6.592 10.758 1.00 87.62 92 ALA A N 1
ATOM 703 C CA . ALA A 1 92 ? -4.191 -5.458 9.921 1.00 87.62 92 ALA A CA 1
ATOM 704 C C . ALA A 1 92 ? -2.974 -4.778 9.275 1.00 87.62 92 ALA A C 1
ATOM 706 O O . ALA A 1 92 ? -2.955 -4.581 8.061 1.00 87.62 92 ALA A O 1
ATOM 707 N N . MET A 1 93 ? -1.926 -4.493 10.052 1.00 87.75 93 MET A N 1
ATOM 708 C CA . MET A 1 93 ? -0.704 -3.869 9.540 1.00 87.75 93 MET A CA 1
ATOM 709 C C . MET A 1 93 ? 0.004 -4.759 8.517 1.00 87.75 93 MET A C 1
ATOM 711 O O . MET A 1 93 ? 0.430 -4.261 7.479 1.00 87.75 93 MET A O 1
ATOM 715 N N . SER A 1 94 ? 0.075 -6.076 8.744 1.00 89.31 94 SER A N 1
ATOM 716 C CA . SER A 1 94 ? 0.670 -6.995 7.763 1.00 89.31 94 SER A CA 1
ATOM 717 C C . SER A 1 94 ? -0.099 -7.018 6.436 1.00 89.31 94 SER A C 1
ATOM 719 O O . SER A 1 94 ? 0.519 -7.008 5.371 1.00 89.31 94 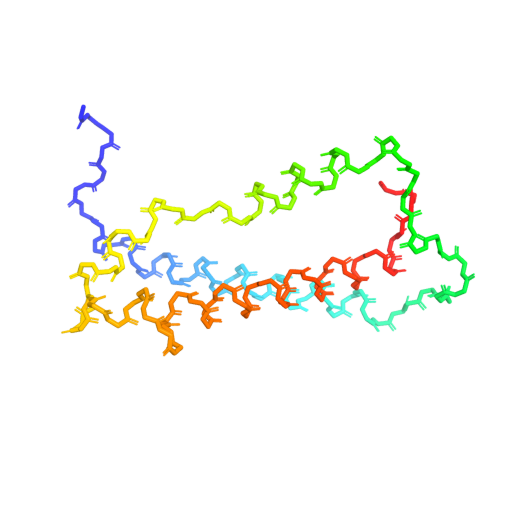SER A O 1
ATOM 721 N N . ALA A 1 95 ? -1.434 -6.957 6.481 1.00 90.94 95 ALA A N 1
ATOM 722 C CA . ALA A 1 95 ? -2.266 -6.863 5.287 1.00 90.94 95 ALA A CA 1
ATOM 723 C C . ALA A 1 95 ? -2.053 -5.535 4.538 1.00 90.94 95 ALA A C 1
ATOM 725 O O . ALA A 1 95 ? -1.925 -5.539 3.313 1.00 90.94 95 ALA A O 1
ATOM 726 N N . VAL A 1 96 ? -1.953 -4.411 5.260 1.00 89.31 96 VAL A N 1
ATOM 727 C CA . VAL A 1 96 ? -1.671 -3.090 4.665 1.00 89.31 96 VAL A CA 1
ATOM 728 C C . VAL A 1 96 ? -0.296 -3.071 3.998 1.00 89.31 96 VAL A C 1
ATOM 730 O O . VAL A 1 96 ? -0.180 -2.638 2.853 1.00 89.31 96 VAL A O 1
ATOM 733 N N . VAL A 1 97 ? 0.734 -3.600 4.665 1.00 90.50 97 VAL A N 1
ATOM 734 C CA . VAL A 1 97 ? 2.091 -3.697 4.104 1.00 90.50 97 VAL A CA 1
ATOM 735 C C . VAL A 1 97 ? 2.098 -4.548 2.834 1.00 90.50 97 VAL A C 1
ATOM 737 O O . VAL A 1 97 ? 2.685 -4.137 1.834 1.00 90.50 97 VAL A O 1
ATOM 740 N N . ALA A 1 98 ? 1.416 -5.696 2.835 1.00 92.44 98 ALA A N 1
ATOM 741 C CA . ALA A 1 98 ? 1.314 -6.551 1.654 1.00 92.44 98 ALA A CA 1
ATOM 742 C C . ALA A 1 98 ? 0.613 -5.838 0.483 1.00 92.44 98 ALA A C 1
ATOM 744 O O . ALA A 1 98 ? 1.086 -5.909 -0.653 1.00 92.44 98 ALA A O 1
ATOM 745 N N . LEU A 1 99 ? -0.475 -5.107 0.756 1.00 90.56 99 LEU A N 1
ATOM 746 C CA . LEU A 1 99 ? -1.197 -4.338 -0.258 1.00 90.56 99 LEU A CA 1
ATOM 747 C C . LEU A 1 99 ? -0.330 -3.213 -0.840 1.00 90.56 99 LEU A C 1
ATOM 749 O O . LEU A 1 99 ? -0.259 -3.061 -2.058 1.00 90.56 99 LEU A O 1
ATOM 753 N N . TYR A 1 100 ? 0.354 -2.446 0.009 1.00 89.38 100 TYR A N 1
ATOM 754 C CA . TYR A 1 100 ? 1.238 -1.367 -0.436 1.00 89.38 100 TYR A CA 1
ATOM 755 C C . TYR A 1 100 ? 2.431 -1.890 -1.228 1.00 89.38 100 TYR A C 1
ATOM 757 O O . TYR A 1 100 ? 2.766 -1.314 -2.262 1.00 89.38 100 TYR A O 1
ATOM 765 N N . ALA A 1 101 ? 3.032 -3.002 -0.799 1.00 89.75 101 ALA A N 1
ATOM 766 C CA . ALA A 1 101 ? 4.100 -3.655 -1.545 1.00 89.75 101 ALA A CA 1
ATOM 767 C C . ALA A 1 101 ? 3.615 -4.097 -2.933 1.00 89.75 101 ALA A C 1
ATOM 769 O O . ALA A 1 101 ? 4.292 -3.843 -3.928 1.00 89.75 101 ALA A O 1
ATOM 770 N N . PHE A 1 102 ? 2.421 -4.693 -3.019 1.00 90.12 102 PHE A N 1
ATOM 771 C CA . PHE A 1 102 ? 1.833 -5.111 -4.290 1.00 90.12 102 PHE A CA 1
ATOM 772 C C . PHE A 1 102 ? 1.563 -3.926 -5.226 1.00 90.12 102 PHE A C 1
ATOM 774 O O . PHE A 1 102 ? 1.959 -3.961 -6.392 1.00 90.12 102 PHE A O 1
ATOM 781 N N . VAL A 1 103 ? 0.937 -2.858 -4.723 1.00 89.31 103 VAL A N 1
ATOM 782 C CA . VAL A 1 103 ? 0.641 -1.654 -5.517 1.00 89.31 103 VAL A CA 1
ATOM 783 C C . VAL A 1 103 ? 1.926 -0.957 -5.960 1.00 89.31 103 VAL A C 1
ATOM 785 O O . VAL A 1 103 ? 2.056 -0.621 -7.137 1.00 89.31 103 VAL A O 1
ATOM 788 N N . GLY A 1 104 ? 2.890 -0.785 -5.054 1.00 87.12 104 GLY A N 1
ATOM 789 C CA . GLY A 1 104 ? 4.188 -0.185 -5.360 1.00 87.12 104 GLY A CA 1
ATOM 790 C C . GLY A 1 104 ? 4.958 -0.983 -6.411 1.00 87.12 104 GLY A C 1
ATOM 791 O O . GLY A 1 104 ? 5.487 -0.405 -7.359 1.00 87.12 104 GLY A O 1
ATOM 792 N N . PHE A 1 105 ? 4.945 -2.313 -6.305 1.00 85.69 105 PHE A N 1
ATOM 793 C CA . PHE A 1 105 ? 5.571 -3.197 -7.284 1.00 85.69 105 PHE A CA 1
ATOM 794 C C . PHE A 1 105 ? 4.901 -3.105 -8.662 1.00 85.69 105 PHE A C 1
ATOM 796 O O . PHE A 1 105 ? 5.585 -2.899 -9.664 1.00 85.69 105 PHE A O 1
ATOM 803 N N . CYS A 1 106 ? 3.569 -3.191 -8.729 1.00 85.81 106 CYS A N 1
ATOM 804 C CA . CYS A 1 106 ? 2.835 -3.097 -9.996 1.00 85.81 106 CYS A CA 1
ATOM 805 C C . CYS A 1 106 ? 3.001 -1.719 -10.662 1.00 85.81 106 CYS A C 1
ATOM 807 O O . CYS A 1 106 ? 3.163 -1.629 -11.882 1.00 85.81 106 CYS A O 1
ATOM 809 N N . GLY A 1 107 ? 2.994 -0.644 -9.867 1.00 85.25 107 GLY A N 1
ATOM 810 C CA . GLY A 1 107 ? 3.241 0.716 -10.348 1.00 85.25 107 GLY A CA 1
ATOM 811 C C . GLY A 1 107 ? 4.659 0.886 -10.895 1.00 85.25 107 GLY A C 1
ATOM 812 O O . GLY A 1 107 ? 4.835 1.396 -12.003 1.00 85.25 107 GLY A O 1
ATOM 813 N N . TYR A 1 108 ? 5.665 0.386 -10.173 1.00 82.31 108 TYR A N 1
ATOM 814 C CA . TYR A 1 108 ? 7.055 0.435 -10.623 1.00 82.31 108 TYR A CA 1
ATOM 815 C C . TYR A 1 108 ? 7.292 -0.397 -11.889 1.00 82.31 108 TYR A C 1
ATOM 817 O O . TYR A 1 108 ? 8.009 0.040 -12.783 1.00 82.31 108 TYR A O 1
ATOM 825 N N . LEU A 1 109 ? 6.661 -1.564 -12.029 1.00 79.50 109 LEU A N 1
ATOM 826 C CA . LEU A 1 109 ? 6.765 -2.334 -13.272 1.00 79.50 109 LEU A CA 1
ATOM 827 C C . LEU A 1 109 ? 6.221 -1.551 -14.474 1.00 79.50 109 LEU A C 1
ATOM 829 O O . LEU A 1 109 ? 6.863 -1.514 -15.524 1.00 79.50 109 LEU A O 1
ATOM 833 N N . SER A 1 110 ? 5.084 -0.880 -14.302 1.00 77.56 110 SER A N 1
ATOM 834 C CA . SER A 1 110 ? 4.384 -0.189 -15.392 1.00 77.56 110 SER A CA 1
ATOM 835 C C . SER A 1 110 ? 5.095 1.093 -15.833 1.00 77.56 110 SER A C 1
ATOM 837 O O . SER A 1 110 ? 5.363 1.279 -17.018 1.00 77.56 110 SER A O 1
ATOM 839 N N . PHE A 1 111 ? 5.464 1.960 -14.886 1.00 77.00 111 PHE A N 1
ATOM 840 C CA . PHE A 1 111 ? 6.042 3.284 -15.173 1.00 77.00 111 PHE A CA 1
ATOM 841 C C . PHE A 1 111 ? 7.575 3.321 -15.006 1.00 77.00 111 PHE A C 1
ATOM 843 O O . PHE A 1 111 ? 8.286 3.933 -15.811 1.00 77.00 111 PHE A O 1
ATOM 850 N N . GLY A 1 112 ? 8.088 2.551 -14.043 1.00 72.50 112 GLY A N 1
ATOM 851 C CA . GLY A 1 112 ? 9.479 2.457 -13.566 1.00 72.50 112 GLY A CA 1
ATOM 852 C C . GLY A 1 112 ? 10.217 3.779 -13.423 1.00 72.50 112 GLY A C 1
ATOM 853 O O . GLY A 1 112 ? 9.615 4.740 -12.994 1.00 72.50 112 GLY A O 1
ATOM 854 N N . GLU A 1 113 ? 11.522 3.837 -13.702 1.00 68.19 113 GLU A N 1
ATOM 855 C CA . GLU A 1 113 ? 12.382 4.950 -13.236 1.00 68.19 113 GLU A CA 1
ATOM 856 C C . GLU A 1 113 ? 12.196 6.305 -13.938 1.00 68.19 113 GLU A C 1
ATOM 858 O O . GLU A 1 113 ? 12.825 7.278 -13.543 1.00 68.19 113 GLU A O 1
ATOM 863 N N . ASN A 1 114 ? 11.364 6.382 -14.980 1.00 58.19 114 ASN A N 1
ATOM 864 C CA . ASN A 1 114 ? 11.172 7.609 -15.765 1.00 58.19 114 ASN A CA 1
ATOM 865 C C . ASN A 1 114 ? 10.024 8.492 -15.237 1.00 58.19 114 ASN A C 1
ATOM 867 O O . ASN A 1 114 ? 9.492 9.308 -15.993 1.00 58.19 114 ASN A O 1
ATOM 871 N N . VAL A 1 115 ? 9.634 8.318 -13.970 1.00 51.56 115 VAL A N 1
ATOM 872 C CA . VAL A 1 115 ? 8.659 9.159 -13.256 1.00 51.56 115 VAL A CA 1
ATOM 873 C C . VAL A 1 115 ? 9.217 9.666 -11.936 1.00 51.56 115 VAL A C 1
ATOM 875 O O . VAL A 1 115 ? 9.970 8.911 -11.281 1.00 51.56 115 VAL A O 1
#